Protein AF-A0AAV8WU24-F1 (afdb_monomer)

Nearest PDB structures (foldseek):
  2xhs-assembly1_A  TM=9.854E-01  e=6.110E-12  Drosophila melanogaster
  6lit-assembly1_B  TM=7.617E-01  e=3.986E-04  Homo sapiens
  3d24-assembly3_C  TM=7.317E-01  e=1.303E-03  Homo sapiens
  1s9p-assembly1_A  TM=7.426E-01  e=1.633E-03  Mus musculus
  1lv2-assembly1_A  TM=7.606E-01  e=3.805E-03  Homo sapiens

Solvent-accessible surface area (backbone atoms only — not comparable to full-atom values): 7152 Å² total; per-residue (Å²): 108,70,52,60,51,52,31,46,72,71,21,50,67,62,48,47,33,52,51,41,51,48,36,43,76,75,65,67,52,60,64,59,48,74,45,101,87,70,48,78,42,63,46,57,45,63,47,42,74,73,40,76,91,44,50,67,61,53,50,54,51,49,52,50,39,58,76,69,62,65,45,73,68,53,51,53,36,51,50,47,46,54,42,32,49,56,81,51,84,86,52,79,64,36,67,62,30,40,54,53,27,53,52,42,51,51,52,48,50,54,47,44,64,70,74,38,62,72,62,63,59,68,78,74,112

pLDDT: mean 92.69, std 12.2, range [37.53, 98.56]

Foldseek 3Di:
DVLLVLLCVQQVLVLQLLVLLQCVVPVVDDQWDQDPVRDIDGPVCSNVVNPVVCVVVSVVVSVVCVLQVPDPLNSVLVSLLSSLDLPRPPNPPSVVSVVSNVVSVVVVVVCCVVPVVPSVVVVVD

Sequence (125 aa):
VDDQMKLLQHSWSDMLVLDHMHQRMHNNLPDETTLHNGQKFDLLSLGLLGVPSLADHFNDITAKLQELKFDVSDYICIKFLLLLNPDVRGITNRKHVQEGFEQVQQALLEYTVTCYQQVQVNMNL

Structure (mmCIF, N/CA/C/O backbone):
data_AF-A0AAV8WU24-F1
#
_entry.id   AF-A0AAV8WU24-F1
#
loop_
_atom_site.group_PDB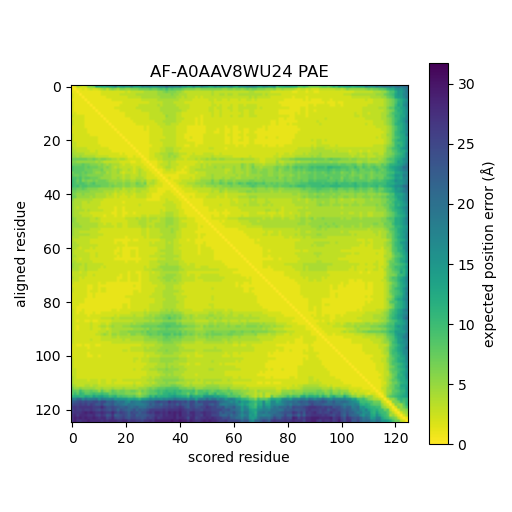
_atom_site.id
_atom_site.type_symbol
_atom_site.label_atom_id
_atom_site.label_alt_id
_atom_site.label_comp_id
_atom_site.label_asym_id
_atom_site.label_entity_id
_atom_site.label_seq_id
_atom_site.pdbx_PDB_ins_code
_atom_site.Cartn_x
_atom_site.Cartn_y
_atom_site.Cartn_z
_atom_site.occupancy
_atom_site.B_iso_or_equiv
_atom_site.auth_seq_id
_atom_site.auth_comp_id
_atom_site.auth_asym_id
_atom_site.auth_atom_id
_atom_site.pdbx_PDB_model_num
ATOM 1 N N . VAL A 1 1 ? -6.235 -16.550 16.450 1.00 85.94 1 VAL A N 1
ATOM 2 C CA . VAL A 1 1 ? -5.608 -16.975 15.178 1.00 85.94 1 VAL A CA 1
ATOM 3 C C . VAL A 1 1 ? -6.600 -16.846 14.031 1.00 85.94 1 VAL A C 1
ATOM 5 O O . VAL A 1 1 ? -6.282 -16.167 13.070 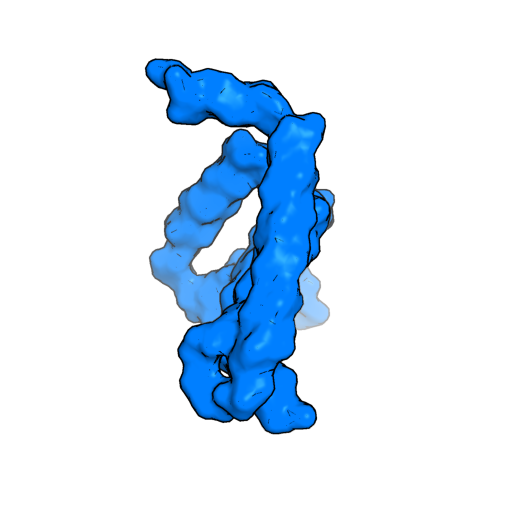1.00 85.94 1 VAL A O 1
ATOM 8 N N . ASP A 1 2 ? -7.823 -17.366 14.160 1.00 94.94 2 ASP A N 1
ATOM 9 C CA . ASP A 1 2 ? -8.851 -17.303 13.104 1.00 94.94 2 ASP A CA 1
ATOM 10 C C . ASP A 1 2 ? -9.102 -15.905 12.527 1.00 94.94 2 ASP A C 1
ATOM 12 O O . ASP A 1 2 ? -9.132 -15.740 11.312 1.00 94.94 2 ASP A O 1
ATOM 16 N N . ASP A 1 3 ? -9.249 -14.882 13.371 1.00 96.75 3 ASP A N 1
ATOM 17 C CA . ASP A 1 3 ? -9.466 -13.514 12.884 1.00 96.75 3 ASP A CA 1
ATOM 18 C C . ASP A 1 3 ? -8.243 -12.964 12.141 1.00 96.75 3 ASP A C 1
ATOM 20 O O . ASP A 1 3 ? -8.399 -12.347 11.095 1.00 96.75 3 ASP A O 1
ATOM 24 N N . GLN A 1 4 ? -7.026 -13.270 12.602 1.00 95.69 4 GLN A N 1
ATOM 25 C CA . GLN A 1 4 ? -5.795 -12.881 11.901 1.00 95.69 4 GLN A CA 1
ATOM 26 C C . GLN A 1 4 ? -5.731 -13.518 10.508 1.00 95.69 4 GLN A C 1
ATOM 28 O O . GLN A 1 4 ? -5.381 -12.851 9.540 1.00 95.69 4 GLN A O 1
ATOM 33 N N . MET A 1 5 ? -6.117 -14.793 10.391 1.00 97.75 5 MET A N 1
ATOM 34 C CA . MET A 1 5 ? -6.172 -15.476 9.099 1.00 97.75 5 MET A CA 1
ATOM 35 C C . MET A 1 5 ? -7.192 -14.830 8.161 1.00 97.75 5 MET A C 1
ATOM 37 O O . MET A 1 5 ? -6.876 -14.628 6.995 1.00 97.75 5 MET A O 1
ATOM 41 N N . LYS A 1 6 ? -8.381 -14.462 8.655 1.00 98.00 6 LYS A N 1
ATOM 42 C CA . LYS A 1 6 ? -9.410 -13.785 7.846 1.00 98.00 6 LYS A CA 1
ATOM 43 C C . LYS A 1 6 ? -8.943 -12.414 7.357 1.00 98.00 6 LYS A C 1
ATOM 45 O O . LYS A 1 6 ? -9.125 -12.103 6.186 1.00 98.00 6 LYS A O 1
ATOM 50 N N . LEU A 1 7 ? -8.316 -11.620 8.229 1.00 98.25 7 LEU A N 1
ATOM 51 C CA . LEU A 1 7 ? -7.766 -10.309 7.868 1.00 98.25 7 LEU A CA 1
ATOM 52 C C . LEU A 1 7 ? -6.697 -10.437 6.774 1.00 98.25 7 LEU A C 1
ATOM 54 O O . LEU A 1 7 ? -6.750 -9.727 5.771 1.00 98.25 7 LEU A O 1
ATOM 58 N N . LEU A 1 8 ? -5.776 -11.396 6.910 1.00 98.12 8 LEU A N 1
ATOM 59 C CA . LEU A 1 8 ? -4.749 -11.666 5.898 1.00 98.12 8 LEU A CA 1
ATOM 60 C C . LEU A 1 8 ? -5.356 -12.178 4.586 1.00 98.12 8 LEU A C 1
ATOM 62 O O . LEU A 1 8 ? -5.002 -11.695 3.516 1.00 98.12 8 LEU A O 1
ATOM 66 N N . GLN A 1 9 ? -6.301 -13.118 4.653 1.00 97.88 9 GLN A N 1
ATOM 67 C CA . GLN A 1 9 ? -7.002 -13.644 3.475 1.00 97.88 9 GLN A CA 1
ATOM 68 C C . GLN A 1 9 ? -7.794 -12.571 2.727 1.00 97.88 9 GLN A C 1
ATOM 70 O O . GLN A 1 9 ? -7.971 -12.689 1.518 1.00 97.88 9 GLN A O 1
ATOM 75 N N . HIS A 1 10 ? -8.264 -11.540 3.426 1.00 98.06 10 HIS A N 1
ATOM 76 C CA . HIS A 1 10 ? -8.941 -10.414 2.801 1.00 98.06 10 HIS A CA 1
ATOM 77 C C . HIS A 1 10 ? -7.963 -9.433 2.140 1.00 98.06 10 HIS A C 1
ATOM 79 O O . HIS A 1 10 ? -8.255 -8.924 1.068 1.00 98.06 10 HIS A O 1
ATOM 85 N N . SER A 1 11 ? -6.822 -9.151 2.772 1.00 98.12 11 SER A N 1
ATOM 86 C CA . SER A 1 11 ? -5.946 -8.023 2.403 1.00 98.12 11 SER A CA 1
ATOM 87 C C . SER A 1 11 ? -4.689 -8.401 1.615 1.00 98.12 11 SER A C 1
ATOM 89 O O . SER A 1 11 ? -3.976 -7.513 1.152 1.00 98.12 11 SER A O 1
ATOM 91 N N . TRP A 1 12 ? -4.369 -9.691 1.465 1.00 97.50 12 TRP A N 1
ATOM 92 C CA . TRP A 1 12 ? -3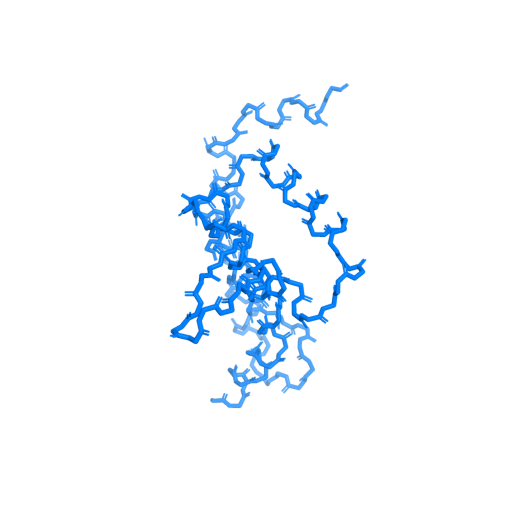.091 -10.118 0.880 1.00 97.50 12 TRP A CA 1
ATOM 93 C C . TRP A 1 12 ? -2.843 -9.560 -0.527 1.00 97.50 12 TRP A C 1
ATOM 95 O O . TRP A 1 12 ? -1.728 -9.128 -0.801 1.00 97.50 12 TRP A O 1
ATOM 105 N N . SER A 1 13 ? -3.850 -9.546 -1.407 1.00 97.56 13 SER A N 1
ATOM 106 C CA . SER A 1 13 ? -3.691 -9.049 -2.778 1.00 97.56 13 SER A CA 1
ATOM 107 C C . SER A 1 13 ? -3.412 -7.552 -2.789 1.00 97.56 13 SER A C 1
ATOM 109 O O . SER A 1 13 ? -2.480 -7.111 -3.455 1.00 97.56 13 SER A O 1
ATOM 111 N N . ASP A 1 14 ? -4.162 -6.791 -1.992 1.00 97.50 14 ASP A N 1
ATOM 112 C CA . ASP A 1 14 ? -4.025 -5.338 -1.901 1.00 97.50 14 ASP A CA 1
ATOM 113 C C . ASP A 1 14 ? -2.650 -4.962 -1.340 1.00 97.50 14 ASP A C 1
ATOM 115 O O . ASP A 1 14 ? -1.980 -4.073 -1.863 1.00 97.50 14 ASP A O 1
ATOM 119 N N . MET A 1 15 ? -2.180 -5.698 -0.325 1.00 97.75 15 MET A N 1
ATOM 120 C CA . MET A 1 15 ? -0.835 -5.523 0.222 1.00 97.75 15 MET A CA 1
ATOM 121 C C . MET A 1 15 ? 0.256 -5.849 -0.802 1.00 97.75 15 MET A C 1
ATOM 123 O O . MET A 1 15 ? 1.245 -5.131 -0.855 1.00 97.75 15 MET A O 1
ATOM 127 N N . LEU A 1 16 ? 0.103 -6.888 -1.632 1.00 97.94 16 LEU A N 1
ATOM 128 C CA . LEU A 1 16 ? 1.097 -7.207 -2.666 1.00 97.94 16 LEU A CA 1
ATOM 129 C C . LEU A 1 16 ? 1.178 -6.126 -3.748 1.00 97.94 16 LEU A C 1
ATOM 131 O O . LEU A 1 16 ? 2.277 -5.784 -4.186 1.00 97.94 16 LEU A O 1
ATOM 135 N N . VAL A 1 17 ? 0.034 -5.574 -4.161 1.00 97.94 17 VAL A N 1
ATOM 136 C CA . VAL A 1 17 ? -0.017 -4.459 -5.118 1.00 97.94 17 VAL A CA 1
ATOM 137 C C . VAL A 1 17 ? 0.653 -3.220 -4.517 1.00 97.94 17 VAL A C 1
ATOM 139 O O . VAL A 1 17 ? 1.518 -2.623 -5.161 1.00 97.94 17 VAL A O 1
ATOM 142 N N . LEU A 1 18 ? 0.320 -2.879 -3.267 1.00 98.25 18 LEU A N 1
ATOM 143 C CA . LEU A 1 18 ? 0.927 -1.763 -2.538 1.00 98.25 18 LEU A CA 1
ATOM 144 C C . LEU A 1 18 ? 2.444 -1.940 -2.374 1.00 98.25 18 LEU A C 1
ATOM 146 O O . LEU A 1 18 ? 3.208 -1.012 -2.643 1.00 98.25 18 LEU A O 1
ATOM 150 N N . ASP A 1 19 ? 2.886 -3.134 -1.975 1.00 97.81 19 ASP A N 1
ATOM 151 C CA . ASP A 1 19 ? 4.301 -3.476 -1.835 1.00 97.81 19 ASP A CA 1
ATOM 152 C C . ASP A 1 19 ? 5.021 -3.298 -3.181 1.00 97.81 19 ASP A C 1
ATOM 154 O O . ASP A 1 19 ? 6.103 -2.713 -3.226 1.00 97.81 19 ASP A O 1
ATOM 158 N N . HIS A 1 20 ? 4.416 -3.732 -4.293 1.00 97.50 20 HIS A N 1
ATOM 159 C CA . HIS A 1 20 ? 4.999 -3.567 -5.625 1.00 97.50 20 HIS A CA 1
ATOM 160 C C . HIS A 1 20 ? 5.139 -2.091 -6.026 1.00 97.50 20 HIS A C 1
ATOM 162 O O . HIS A 1 20 ? 6.199 -1.690 -6.515 1.00 97.50 20 HIS A O 1
ATOM 168 N N . MET A 1 21 ? 4.106 -1.273 -5.785 1.00 97.31 21 MET A N 1
ATOM 169 C CA . MET A 1 21 ? 4.151 0.176 -6.029 1.00 97.31 21 MET A CA 1
ATOM 170 C C . MET A 1 21 ? 5.268 0.835 -5.213 1.00 97.31 21 MET A C 1
ATOM 172 O O . MET A 1 21 ? 6.108 1.533 -5.779 1.00 97.31 21 MET A O 1
ATOM 176 N N . HIS A 1 22 ? 5.351 0.539 -3.912 1.00 97.62 22 HIS A N 1
ATOM 177 C CA . HIS A 1 22 ? 6.399 1.070 -3.040 1.00 97.62 22 HIS A CA 1
ATOM 178 C C . HIS A 1 22 ? 7.806 0.671 -3.521 1.00 97.62 22 HIS A C 1
ATOM 180 O O . HIS A 1 22 ? 8.705 1.509 -3.580 1.00 97.62 22 HIS A O 1
ATOM 186 N N . GLN A 1 23 ? 8.017 -0.595 -3.903 1.00 97.25 23 GLN A N 1
ATOM 187 C CA . GLN A 1 23 ? 9.318 -1.058 -4.406 1.00 97.25 23 GLN A CA 1
ATOM 188 C C . GLN A 1 23 ? 9.729 -0.350 -5.705 1.00 97.25 23 GLN A C 1
ATOM 190 O O . GLN A 1 23 ? 10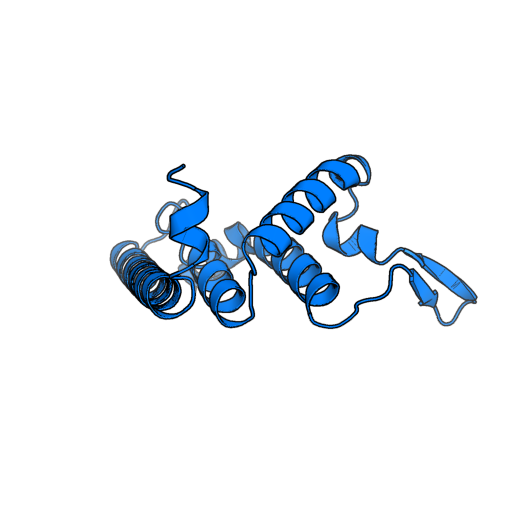.892 0.033 -5.848 1.00 97.25 23 GLN A O 1
ATOM 195 N N . ARG A 1 24 ? 8.792 -0.133 -6.637 1.00 94.62 24 ARG A N 1
ATOM 196 C CA . ARG A 1 24 ? 9.057 0.629 -7.868 1.00 94.62 24 ARG A CA 1
ATOM 197 C C . ARG A 1 24 ? 9.373 2.093 -7.578 1.00 94.62 24 ARG A C 1
ATOM 199 O O . ARG A 1 24 ? 10.346 2.611 -8.113 1.00 94.62 24 ARG A O 1
ATOM 206 N N . MET A 1 25 ? 8.587 2.740 -6.721 1.00 95.00 25 MET A N 1
ATOM 207 C CA . MET A 1 25 ? 8.723 4.170 -6.432 1.00 95.00 25 MET A CA 1
ATOM 208 C C . MET A 1 25 ? 9.974 4.511 -5.618 1.00 95.00 25 MET A C 1
ATOM 210 O O . MET A 1 25 ? 10.603 5.535 -5.876 1.00 95.00 25 MET A O 1
ATOM 214 N N . HIS A 1 26 ? 10.334 3.678 -4.639 1.00 96.31 26 HIS A N 1
ATOM 215 C CA . HIS A 1 26 ? 11.341 4.043 -3.634 1.00 96.31 26 HIS A CA 1
ATOM 216 C C . HIS A 1 26 ? 12.616 3.205 -3.688 1.00 96.31 26 HIS A C 1
ATOM 218 O O . HIS A 1 26 ? 13.665 3.676 -3.253 1.00 96.31 26 HIS A O 1
ATOM 224 N N . ASN A 1 27 ? 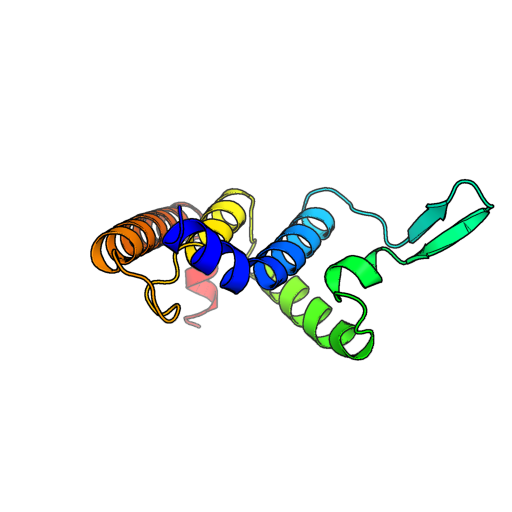12.559 1.993 -4.249 1.00 95.06 27 ASN A N 1
ATOM 225 C CA . ASN A 1 27 ? 13.680 1.049 -4.231 1.00 95.06 27 ASN A CA 1
ATOM 226 C C . ASN A 1 27 ? 14.206 0.695 -5.629 1.00 95.06 27 ASN A C 1
ATOM 228 O O . ASN A 1 27 ? 15.014 -0.223 -5.759 1.00 95.06 27 ASN A O 1
ATOM 232 N N . ASN A 1 28 ? 13.790 1.435 -6.664 1.00 92.75 28 ASN A N 1
ATOM 233 C CA . ASN A 1 28 ? 14.225 1.253 -8.052 1.00 92.75 28 ASN A CA 1
ATOM 234 C C . ASN A 1 28 ? 14.041 -0.190 -8.556 1.00 92.75 28 ASN A C 1
ATOM 236 O O . ASN A 1 28 ? 14.934 -0.744 -9.202 1.00 92.75 28 ASN A O 1
ATOM 240 N N . LEU A 1 29 ? 12.898 -0.814 -8.238 1.00 93.88 29 LEU A N 1
ATOM 241 C CA . LEU A 1 29 ? 12.569 -2.131 -8.783 1.00 93.88 29 LEU A CA 1
ATOM 242 C C . LEU A 1 29 ? 12.586 -2.061 -10.324 1.00 93.88 29 LEU A C 1
ATOM 244 O O . LEU A 1 29 ? 11.857 -1.242 -10.887 1.00 93.88 29 LEU A O 1
ATOM 248 N N . PRO A 1 30 ? 13.399 -2.887 -11.007 1.00 92.25 30 PRO A N 1
ATOM 249 C CA . PRO A 1 30 ? 13.497 -2.843 -12.459 1.00 92.25 30 PRO A CA 1
ATOM 250 C C . PRO A 1 30 ? 12.218 -3.360 -13.124 1.00 92.25 30 PRO A C 1
ATOM 252 O O . PRO A 1 30 ? 11.431 -4.086 -12.516 1.00 92.25 30 PRO A O 1
ATOM 255 N N . ASP A 1 31 ? 12.037 -3.022 -14.400 1.00 89.31 31 ASP A N 1
ATOM 256 C CA . ASP A 1 31 ? 10.905 -3.516 -15.191 1.00 89.31 31 ASP A CA 1
ATOM 257 C C . ASP A 1 31 ? 11.011 -5.004 -15.506 1.00 89.31 31 ASP A C 1
ATOM 259 O O . ASP A 1 31 ? 10.006 -5.702 -15.541 1.00 89.31 31 ASP A O 1
ATOM 263 N N . GLU A 1 32 ? 12.225 -5.516 -15.690 1.00 93.81 32 GLU A N 1
ATOM 264 C CA . GLU A 1 32 ? 12.458 -6.916 -16.015 1.00 93.81 32 GLU A CA 1
ATOM 265 C C . GLU A 1 32 ? 13.649 -7.495 -15.250 1.00 93.81 32 GLU A C 1
ATOM 267 O O . GLU A 1 32 ? 14.559 -6.784 -14.819 1.00 93.81 32 GLU A O 1
ATOM 272 N N . THR A 1 33 ? 13.659 -8.818 -15.112 1.00 94.56 33 THR A N 1
ATOM 273 C CA . THR A 1 33 ? 14.811 -9.581 -14.625 1.00 94.56 33 THR A CA 1
ATOM 274 C C . THR A 1 33 ? 15.102 -10.762 -15.543 1.00 94.56 33 THR A C 1
ATOM 276 O O . THR A 1 33 ? 14.204 -11.294 -16.195 1.00 94.56 33 THR A O 1
ATOM 279 N N . THR A 1 34 ? 16.364 -11.183 -15.617 1.00 96.62 34 THR A N 1
ATOM 280 C CA . THR A 1 34 ? 16.766 -12.361 -16.399 1.00 96.62 34 THR A CA 1
ATOM 281 C C . THR A 1 34 ? 16.868 -13.572 -15.480 1.00 96.62 34 THR A C 1
ATOM 283 O O . THR A 1 34 ? 17.643 -13.576 -14.525 1.00 96.62 34 THR A O 1
ATOM 286 N N . LEU A 1 35 ? 16.086 -14.608 -15.768 1.00 94.31 35 LEU A N 1
ATOM 287 C CA . LEU A 1 35 ? 16.086 -15.866 -15.026 1.00 94.31 35 LEU A CA 1
ATOM 288 C C . LEU A 1 35 ? 17.309 -16.726 -15.388 1.00 94.31 35 LEU A C 1
ATOM 290 O O . LEU A 1 35 ? 17.921 -16.560 -16.441 1.00 94.31 35 LEU A O 1
ATOM 294 N N . HIS A 1 36 ? 17.629 -17.714 -14.545 1.00 94.69 36 HIS A N 1
ATOM 295 C CA . HIS A 1 36 ? 18.779 -18.618 -14.729 1.00 94.69 36 HIS A CA 1
ATOM 296 C C . HIS A 1 36 ? 18.789 -19.378 -16.068 1.00 94.69 36 HIS A C 1
ATOM 298 O O . HIS A 1 36 ? 19.835 -19.840 -16.511 1.00 94.69 36 HIS A O 1
ATOM 304 N N . ASN A 1 37 ? 17.630 -19.521 -16.710 1.00 95.81 37 ASN A N 1
ATOM 305 C CA . ASN A 1 37 ? 17.471 -20.165 -18.013 1.00 95.81 37 ASN A CA 1
ATOM 306 C C . ASN A 1 37 ? 17.552 -19.179 -19.201 1.00 95.81 37 ASN A C 1
ATOM 308 O O . ASN A 1 37 ? 17.268 -19.569 -20.330 1.00 95.81 37 ASN A O 1
ATOM 312 N N . GLY A 1 38 ? 17.901 -17.911 -18.955 1.00 95.31 38 GLY A N 1
ATOM 313 C CA . GLY A 1 38 ? 18.020 -16.856 -19.964 1.00 95.31 38 GLY A CA 1
ATOM 314 C C . GLY A 1 38 ? 16.706 -16.166 -20.343 1.00 95.31 38 GLY A C 1
ATOM 315 O O . GLY A 1 38 ? 16.728 -15.241 -21.153 1.00 95.31 38 GLY A O 1
ATOM 316 N N . GLN A 1 39 ? 15.562 -16.575 -19.780 1.00 95.69 39 GLN A N 1
ATOM 317 C CA . GLN A 1 39 ? 14.285 -15.910 -20.045 1.00 95.69 39 GLN A CA 1
ATOM 318 C C . GLN A 1 39 ? 14.214 -14.553 -19.339 1.00 95.69 39 GLN A C 1
ATOM 320 O O . GLN A 1 39 ? 14.562 -14.436 -18.164 1.00 95.69 39 GLN A O 1
ATOM 325 N N . LYS A 1 40 ? 13.705 -13.545 -20.050 1.00 95.75 40 LYS A N 1
ATOM 326 C CA . LYS A 1 40 ? 13.323 -12.260 -19.462 1.00 95.75 40 LYS A CA 1
ATOM 327 C C . LYS A 1 40 ? 11.946 -12.385 -18.823 1.00 95.75 40 LYS A C 1
ATOM 329 O O . LYS A 1 40 ? 11.013 -12.878 -19.455 1.00 95.75 40 LYS A O 1
ATOM 334 N N . PHE A 1 41 ? 11.840 -11.955 -17.578 1.00 93.88 41 PHE A N 1
ATOM 335 C CA . PHE A 1 41 ? 10.604 -11.927 -16.816 1.00 93.88 41 PHE A CA 1
ATOM 336 C C . PHE A 1 41 ? 10.232 -10.478 -16.526 1.00 93.88 41 PHE A C 1
ATOM 338 O O . PHE A 1 41 ? 11.001 -9.771 -15.874 1.00 93.88 41 PHE A O 1
ATOM 345 N N . ASP A 1 42 ? 9.066 -10.059 -17.012 1.00 93.81 42 ASP A N 1
ATOM 346 C CA . ASP A 1 42 ? 8.489 -8.752 -16.715 1.00 93.81 42 ASP A CA 1
ATOM 347 C C . ASP A 1 42 ? 8.005 -8.719 -15.259 1.00 93.81 42 ASP A C 1
ATOM 349 O O . ASP A 1 42 ? 7.074 -9.426 -14.867 1.00 93.81 42 ASP A O 1
ATOM 353 N N . LEU A 1 43 ? 8.655 -7.892 -14.447 1.00 94.50 43 LEU A N 1
ATOM 354 C CA . LEU A 1 43 ? 8.362 -7.755 -13.029 1.00 94.50 43 LEU A CA 1
ATOM 355 C C . LEU A 1 43 ? 7.043 -7.024 -12.786 1.00 94.50 43 LEU A C 1
ATOM 357 O O . LEU A 1 43 ? 6.426 -7.281 -11.751 1.00 94.50 43 LEU A O 1
ATOM 361 N N . LEU A 1 44 ? 6.562 -6.189 -13.720 1.00 93.88 44 LEU A N 1
ATOM 362 C CA . LEU A 1 44 ? 5.248 -5.547 -13.590 1.00 93.88 44 LEU A CA 1
ATOM 363 C C . LEU A 1 44 ? 4.134 -6.591 -13.443 1.00 93.88 44 LEU A C 1
ATOM 365 O O . LEU A 1 44 ? 3.192 -6.389 -12.678 1.00 93.88 44 LEU A O 1
ATOM 369 N N . SER A 1 45 ? 4.284 -7.754 -14.081 1.00 93.31 45 SER A N 1
ATOM 370 C CA . SER A 1 45 ? 3.336 -8.867 -13.972 1.00 93.31 45 SER A CA 1
ATOM 371 C C . SER A 1 45 ? 3.079 -9.318 -12.522 1.00 93.31 45 SER A C 1
ATOM 373 O O . SER A 1 45 ? 1.986 -9.808 -12.231 1.00 93.31 45 SER A O 1
ATOM 375 N N . LEU A 1 46 ? 4.034 -9.119 -11.598 1.00 94.12 46 LEU A N 1
ATOM 376 C CA . LEU A 1 46 ? 3.842 -9.377 -10.164 1.00 94.12 46 LEU A CA 1
ATOM 377 C C . LEU A 1 46 ? 2.911 -8.346 -9.517 1.00 94.12 46 LEU A C 1
ATOM 379 O O . LEU A 1 46 ? 2.012 -8.729 -8.774 1.00 94.12 46 LEU A O 1
ATOM 383 N N . GLY A 1 47 ? 3.095 -7.058 -9.819 1.00 94.12 47 GLY A N 1
ATOM 384 C CA . GLY A 1 47 ? 2.237 -5.976 -9.323 1.00 94.12 47 GLY A CA 1
ATOM 385 C C . GLY A 1 47 ? 0.825 -6.007 -9.903 1.00 94.12 47 GLY A C 1
ATOM 386 O O . GLY A 1 47 ? -0.111 -5.536 -9.270 1.00 94.12 47 GLY A O 1
ATOM 387 N N . LEU A 1 48 ? 0.660 -6.615 -11.079 1.00 96.38 48 LEU A N 1
ATOM 388 C CA . LEU A 1 48 ? -0.639 -6.821 -11.722 1.00 96.38 48 LEU A CA 1
ATOM 389 C C . LEU A 1 48 ? -1.312 -8.143 -11.332 1.00 96.38 48 LEU A C 1
ATOM 391 O O . LEU A 1 48 ? -2.382 -8.452 -11.854 1.00 96.38 48 LEU A O 1
ATOM 395 N N . LEU A 1 49 ? -0.680 -8.950 -10.470 1.00 95.50 49 LEU A N 1
ATOM 396 C CA . LEU A 1 49 ? -1.158 -10.279 -10.067 1.00 95.50 49 LEU A CA 1
ATOM 397 C C . LEU A 1 49 ? -1.522 -11.175 -11.270 1.00 95.50 49 LEU A C 1
ATOM 399 O O . LEU A 1 49 ? -2.470 -11.957 -11.223 1.00 95.50 49 LEU A O 1
ATOM 403 N N . GLY A 1 50 ? -0.768 -11.048 -12.367 1.00 92.38 50 GLY A N 1
ATOM 404 C CA . GLY A 1 50 ? -0.998 -11.795 -13.604 1.00 92.38 50 GLY A CA 1
ATOM 405 C C . GLY A 1 50 ? -2.148 -11.288 -14.483 1.00 92.38 50 GLY A C 1
ATOM 406 O O . GLY A 1 50 ? -2.579 -12.026 -15.367 1.00 92.38 50 GLY A O 1
ATOM 407 N N . VAL A 1 51 ? -2.642 -10.058 -14.280 1.00 95.31 51 VAL A N 1
ATOM 408 C CA . VAL A 1 51 ? -3.732 -9.451 -15.068 1.00 95.31 51 VAL A CA 1
ATOM 409 C C . VAL A 1 51 ? -3.224 -8.235 -15.870 1.00 95.31 51 VAL A C 1
ATOM 411 O O . VAL A 1 51 ? -3.327 -7.098 -15.406 1.00 95.31 51 VAL A O 1
ATOM 414 N N . PRO A 1 52 ? -2.705 -8.421 -17.102 1.00 92.75 52 PRO A N 1
ATOM 415 C CA . PRO A 1 52 ? -2.067 -7.346 -17.873 1.00 92.75 52 PRO A CA 1
ATOM 416 C C . PRO A 1 52 ? -2.976 -6.153 -18.190 1.00 92.75 52 PRO A C 1
ATOM 418 O O . PRO A 1 52 ? -2.500 -5.031 -18.313 1.00 92.75 52 PRO A O 1
ATOM 421 N N . SER A 1 53 ? -4.292 -6.368 -18.292 1.00 96.50 53 SER A N 1
ATOM 422 C CA . SER A 1 53 ? -5.260 -5.300 -18.578 1.00 96.50 53 SER A CA 1
ATOM 423 C C . SER A 1 53 ? -5.385 -4.258 -17.462 1.00 96.50 53 SER A C 1
ATOM 425 O O . SER A 1 53 ? -6.034 -3.239 -17.666 1.00 96.50 53 SER A O 1
ATOM 427 N N . LEU A 1 54 ? -4.801 -4.504 -16.284 1.00 96.31 54 LEU A N 1
ATOM 428 C CA . LEU A 1 54 ? -4.769 -3.549 -15.174 1.00 96.31 54 LEU A CA 1
ATOM 429 C C . LEU A 1 54 ? -3.554 -2.611 -15.217 1.00 96.31 54 LEU A C 1
ATOM 431 O O . LEU A 1 54 ? -3.439 -1.759 -14.340 1.00 96.31 54 LEU A O 1
ATOM 435 N N . ALA A 1 55 ? -2.666 -2.738 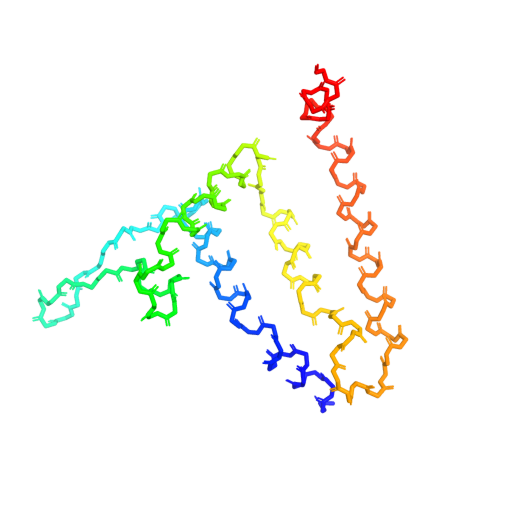-16.210 1.00 95.75 55 ALA A N 1
ATOM 436 C CA . ALA A 1 55 ? -1.436 -1.948 -16.299 1.00 95.75 55 ALA A CA 1
ATOM 437 C C . ALA A 1 55 ? -1.688 -0.432 -16.253 1.00 95.75 55 ALA A C 1
ATOM 439 O O . ALA A 1 55 ? -1.061 0.265 -15.459 1.00 95.75 55 ALA A O 1
ATOM 440 N N . ASP A 1 56 ? -2.645 0.067 -17.038 1.00 96.94 56 ASP A N 1
ATOM 441 C CA . ASP A 1 56 ? -2.969 1.498 -17.065 1.00 96.94 56 ASP A CA 1
ATOM 442 C C . ASP A 1 56 ? -3.488 1.976 -15.703 1.00 96.94 56 ASP A C 1
ATOM 444 O O . ASP A 1 56 ? -3.024 2.980 -15.172 1.00 96.94 56 ASP A O 1
ATOM 448 N N . HIS A 1 57 ? -4.364 1.194 -15.066 1.00 96.69 57 HIS A N 1
ATOM 449 C CA . HIS A 1 57 ? -4.890 1.520 -13.741 1.00 96.69 57 HIS A CA 1
ATOM 450 C C . HIS A 1 57 ? -3.801 1.521 -12.659 1.00 96.69 57 HIS A C 1
ATOM 452 O O . HIS A 1 57 ? -3.774 2.390 -11.788 1.00 96.69 57 HIS A O 1
ATOM 458 N N . PHE A 1 58 ? -2.880 0.557 -12.720 1.00 96.88 58 PHE A N 1
ATOM 459 C CA . PHE A 1 58 ? -1.726 0.488 -11.829 1.00 96.88 58 PHE A CA 1
ATOM 460 C C . PHE A 1 58 ? -0.837 1.732 -11.978 1.00 96.88 58 PHE A C 1
ATOM 462 O O . PHE A 1 58 ? -0.422 2.328 -10.979 1.00 96.88 58 PHE A O 1
ATOM 469 N N . ASN A 1 59 ? -0.576 2.149 -13.219 1.00 95.62 59 ASN A N 1
ATOM 470 C CA . ASN A 1 59 ? 0.221 3.336 -13.519 1.00 95.62 59 ASN A CA 1
ATOM 471 C C . ASN A 1 59 ? -0.474 4.623 -13.056 1.00 95.62 59 ASN A C 1
ATOM 473 O O . ASN A 1 59 ? 0.181 5.466 -12.447 1.00 95.62 59 ASN A O 1
ATOM 477 N N . ASP A 1 60 ? -1.789 4.744 -13.251 1.00 97.75 60 ASP A N 1
ATOM 478 C CA . ASP A 1 60 ? -2.576 5.891 -12.783 1.00 97.75 60 ASP A CA 1
ATOM 479 C C . ASP A 1 60 ? -2.517 6.047 -11.258 1.00 97.75 60 ASP A C 1
ATOM 481 O O . ASP A 1 60 ? -2.358 7.154 -10.740 1.00 97.75 60 ASP A O 1
ATOM 485 N N . ILE A 1 61 ? -2.637 4.941 -10.515 1.00 97.25 61 ILE A N 1
ATOM 486 C CA . ILE A 1 61 ? -2.503 4.963 -9.052 1.00 97.25 61 ILE A CA 1
ATOM 487 C C . ILE A 1 61 ? -1.074 5.345 -8.662 1.00 97.25 61 ILE A C 1
ATOM 489 O O . ILE A 1 61 ? -0.887 6.206 -7.805 1.00 97.25 61 ILE A O 1
ATOM 493 N N . THR A 1 62 ? -0.071 4.750 -9.308 1.00 96.56 62 THR A N 1
ATOM 494 C CA . THR A 1 62 ? 1.344 5.040 -9.030 1.00 96.56 62 THR A CA 1
ATOM 495 C C . THR A 1 62 ? 1.665 6.520 -9.258 1.00 96.56 62 THR A C 1
ATOM 497 O O . THR A 1 62 ? 2.309 7.142 -8.415 1.00 96.56 62 THR A O 1
ATOM 500 N N . ALA A 1 63 ? 1.163 7.114 -10.344 1.00 96.44 63 ALA A N 1
ATOM 501 C CA . ALA A 1 63 ? 1.327 8.536 -10.636 1.00 96.44 63 ALA A CA 1
ATOM 502 C C . ALA A 1 63 ? 0.689 9.418 -9.550 1.00 96.44 63 ALA A C 1
ATOM 504 O O . ALA A 1 63 ? 1.331 10.337 -9.044 1.00 96.44 63 ALA A O 1
ATOM 505 N N . LYS A 1 64 ? -0.531 9.091 -9.104 1.00 96.62 64 LYS A N 1
ATOM 506 C CA . LYS A 1 64 ? -1.189 9.809 -7.997 1.00 96.62 64 LYS A CA 1
ATOM 507 C C . LYS A 1 64 ? -0.403 9.712 -6.691 1.00 96.62 64 LYS A C 1
ATOM 509 O O . LYS A 1 64 ? -0.274 10.704 -5.981 1.00 96.62 64 LYS A O 1
ATOM 514 N N . LEU A 1 65 ? 0.147 8.541 -6.368 1.00 96.50 65 LEU A N 1
ATOM 515 C CA . LEU A 1 65 ? 0.991 8.372 -5.181 1.00 96.50 65 LEU A CA 1
ATOM 516 C C . LEU A 1 65 ? 2.263 9.231 -5.274 1.00 96.50 65 LEU A C 1
ATOM 518 O O . LEU A 1 65 ? 2.659 9.849 -4.287 1.00 96.50 65 LEU A O 1
ATOM 522 N N . GLN A 1 66 ? 2.872 9.338 -6.458 1.00 94.81 66 GLN A N 1
ATOM 523 C CA . GLN A 1 66 ? 4.016 10.227 -6.683 1.00 94.81 66 GLN A CA 1
ATOM 524 C C . GLN A 1 66 ? 3.650 11.706 -6.494 1.00 94.81 66 GLN A C 1
ATOM 526 O O . GLN A 1 66 ? 4.384 12.433 -5.824 1.00 94.81 66 GLN A O 1
ATOM 531 N N . GLU A 1 67 ? 2.509 12.150 -7.029 1.00 94.12 67 GLU A N 1
ATOM 532 C CA . GLU A 1 67 ? 2.003 13.520 -6.847 1.00 94.12 67 GLU A CA 1
ATOM 533 C C . GLU A 1 67 ? 1.746 13.851 -5.372 1.00 94.12 67 GLU A C 1
ATOM 535 O O . GLU A 1 67 ? 2.066 14.950 -4.910 1.00 94.12 67 GLU A O 1
ATOM 540 N N . LEU A 1 68 ? 1.232 12.879 -4.613 1.00 93.56 68 LEU A N 1
ATOM 541 C CA . LEU A 1 68 ? 1.002 12.993 -3.172 1.00 93.56 68 LEU A CA 1
ATOM 542 C C . LEU A 1 68 ? 2.288 12.943 -2.339 1.00 93.56 68 LEU A C 1
ATOM 544 O O . LEU A 1 68 ? 2.221 13.134 -1.128 1.00 93.56 68 LEU A O 1
ATOM 548 N N . LYS A 1 69 ? 3.454 12.730 -2.967 1.00 93.69 69 LYS A N 1
ATOM 549 C CA . LYS A 1 69 ? 4.738 12.505 -2.285 1.00 93.69 69 LYS A CA 1
ATOM 550 C C . LYS A 1 69 ? 4.659 11.353 -1.279 1.00 93.69 69 LYS A C 1
ATOM 552 O O . LYS A 1 69 ? 5.249 11.441 -0.200 1.00 93.69 69 LYS A O 1
ATOM 557 N N . PHE A 1 70 ? 3.933 10.303 -1.663 1.00 95.81 70 PHE A N 1
ATOM 558 C CA . PHE A 1 70 ? 3.774 9.087 -0.880 1.00 95.81 70 PHE A CA 1
ATOM 559 C C . PHE A 1 70 ? 5.137 8.558 -0.448 1.00 95.81 70 PHE A C 1
ATOM 561 O O . PHE A 1 70 ? 6.035 8.430 -1.283 1.00 95.81 70 PHE A O 1
ATOM 568 N N . ASP A 1 71 ? 5.297 8.289 0.843 1.00 96.12 71 ASP A N 1
ATOM 569 C CA . ASP A 1 71 ? 6.573 7.875 1.417 1.00 96.12 71 ASP A CA 1
ATOM 570 C C . ASP A 1 71 ? 6.479 6.592 2.257 1.00 96.12 71 ASP A C 1
ATOM 572 O O . ASP A 1 71 ? 5.461 5.899 2.292 1.00 96.12 71 ASP A O 1
ATOM 576 N N . VAL A 1 72 ? 7.582 6.234 2.924 1.00 96.75 72 VAL A N 1
ATOM 577 C CA . VAL A 1 72 ? 7.660 5.013 3.739 1.00 96.75 72 VAL A CA 1
ATOM 578 C C . VAL A 1 72 ? 6.690 5.023 4.928 1.00 96.75 72 VAL A C 1
ATOM 580 O O . VAL A 1 72 ? 6.182 3.966 5.307 1.00 96.75 72 VAL A O 1
ATOM 583 N N . SER A 1 73 ? 6.422 6.189 5.517 1.00 96.81 73 SER A N 1
ATOM 584 C CA . SER A 1 73 ? 5.521 6.337 6.661 1.00 96.81 73 SER A CA 1
ATOM 585 C C . SER A 1 73 ? 4.075 6.158 6.210 1.00 96.81 73 SER A C 1
ATOM 587 O O . SER A 1 73 ? 3.332 5.400 6.840 1.00 96.81 73 SER A O 1
ATOM 589 N N . ASP A 1 74 ? 3.706 6.770 5.079 1.00 97.50 74 ASP A N 1
ATOM 590 C CA . ASP A 1 74 ? 2.400 6.560 4.450 1.00 97.50 74 ASP A CA 1
ATOM 591 C C . ASP A 1 74 ? 2.206 5.085 4.094 1.00 97.50 74 ASP A C 1
ATOM 593 O O . ASP A 1 74 ? 1.197 4.478 4.450 1.00 97.50 74 ASP A O 1
ATOM 597 N N . TYR A 1 75 ? 3.204 4.476 3.448 1.00 98.12 75 TYR A N 1
ATOM 598 C CA . TYR A 1 75 ? 3.190 3.068 3.060 1.00 98.12 75 TYR A CA 1
ATOM 599 C C . TYR A 1 75 ? 2.922 2.128 4.232 1.00 98.12 75 TYR A C 1
ATOM 601 O O . TYR A 1 75 ? 2.050 1.259 4.137 1.00 98.12 75 TYR A O 1
ATOM 609 N N . ILE A 1 76 ? 3.621 2.316 5.352 1.00 98.25 76 ILE A N 1
ATOM 610 C CA . ILE A 1 76 ? 3.408 1.503 6.551 1.00 98.25 76 ILE A CA 1
ATOM 611 C C . ILE A 1 76 ? 1.979 1.692 7.070 1.00 98.25 76 ILE A C 1
ATOM 613 O O . ILE A 1 76 ? 1.297 0.702 7.342 1.00 98.25 76 ILE A O 1
ATOM 617 N N . CYS A 1 77 ? 1.501 2.935 7.171 1.00 98.31 77 CYS A N 1
ATOM 618 C CA . CYS A 1 77 ? 0.157 3.218 7.669 1.00 98.31 77 CYS A CA 1
ATOM 619 C C . CYS A 1 77 ? -0.922 2.598 6.774 1.00 98.31 77 CYS A C 1
ATOM 621 O O . CYS A 1 77 ? -1.786 1.880 7.272 1.00 98.31 77 CYS A O 1
ATOM 623 N N . ILE A 1 78 ? -0.849 2.796 5.455 1.00 98.12 78 ILE A N 1
ATOM 624 C CA . ILE A 1 78 ? -1.805 2.215 4.504 1.00 98.12 78 ILE A CA 1
ATOM 625 C C . ILE A 1 78 ? -1.786 0.685 4.579 1.00 98.12 78 ILE A C 1
ATOM 627 O O . ILE A 1 78 ? -2.849 0.068 4.582 1.00 98.12 78 ILE A O 1
ATOM 631 N N . LYS A 1 79 ? -0.615 0.053 4.729 1.00 98.12 79 LYS A N 1
ATOM 632 C CA . LYS A 1 79 ? -0.515 -1.405 4.893 1.00 98.12 79 LYS A CA 1
ATOM 633 C C . LYS A 1 79 ? -1.275 -1.900 6.124 1.00 98.12 79 LYS A C 1
ATOM 635 O O . LYS A 1 79 ? -1.999 -2.892 6.044 1.00 98.12 79 LYS A O 1
ATOM 640 N N . PHE A 1 80 ? -1.156 -1.197 7.249 1.00 98.44 80 PHE A N 1
ATOM 641 C CA . PHE A 1 80 ? -1.924 -1.520 8.450 1.00 98.44 80 PHE A CA 1
ATOM 642 C C . PHE A 1 80 ? -3.418 -1.224 8.296 1.00 98.44 80 PHE A C 1
ATOM 644 O O . PHE A 1 80 ? -4.220 -2.017 8.779 1.00 98.44 80 PHE A O 1
ATOM 651 N N . LEU A 1 81 ? -3.807 -0.151 7.605 1.00 98.44 81 LEU A N 1
ATOM 652 C CA . LEU A 1 81 ? -5.218 0.153 7.339 1.00 98.44 81 LEU A CA 1
ATOM 653 C C . LEU A 1 81 ? -5.873 -0.910 6.443 1.00 98.44 81 LEU A C 1
ATOM 655 O O . LEU A 1 81 ? -6.990 -1.335 6.726 1.00 98.44 81 LEU A O 1
ATOM 659 N N . LEU A 1 82 ? -5.171 -1.399 5.415 1.00 98.06 82 LEU A N 1
ATOM 660 C CA . LEU A 1 82 ? -5.632 -2.519 4.584 1.00 98.06 82 LEU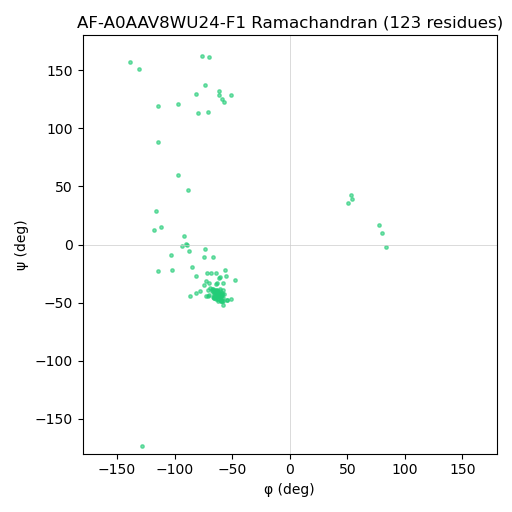 A CA 1
ATOM 661 C C . LEU A 1 82 ? -5.787 -3.806 5.405 1.00 98.06 82 LEU A C 1
ATOM 663 O O . LEU A 1 82 ? -6.769 -4.534 5.249 1.00 98.06 82 LEU A O 1
ATOM 667 N N . LEU A 1 83 ? -4.822 -4.088 6.287 1.00 98.31 83 LEU A N 1
ATOM 668 C CA . LEU A 1 83 ? -4.822 -5.288 7.121 1.00 98.31 83 LEU A CA 1
ATOM 669 C C . LEU A 1 83 ? -5.906 -5.253 8.205 1.00 98.31 83 LEU A C 1
ATOM 671 O O . LEU A 1 83 ? -6.569 -6.259 8.445 1.00 98.31 83 LEU A O 1
ATOM 675 N N . LEU A 1 84 ? -6.080 -4.120 8.886 1.00 98.19 84 LEU A N 1
ATOM 676 C CA . LEU A 1 84 ? -6.971 -3.960 10.037 1.00 98.19 84 LEU A CA 1
ATOM 677 C C . LEU A 1 84 ? -8.389 -3.570 9.612 1.00 98.19 84 LEU A C 1
ATOM 679 O O . LEU A 1 84 ? 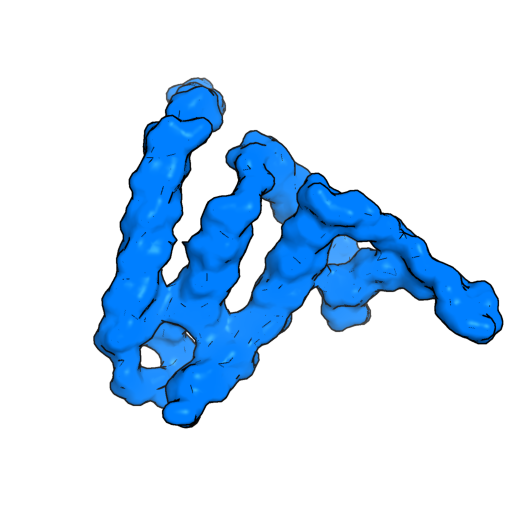-8.986 -2.672 10.188 1.00 98.19 84 LEU A O 1
ATOM 683 N N . ASN A 1 85 ? -8.954 -4.252 8.619 1.00 97.06 85 ASN A N 1
ATOM 684 C CA . ASN A 1 85 ? -10.297 -3.944 8.144 1.00 97.06 85 ASN A CA 1
ATOM 685 C C . ASN A 1 85 ? -11.387 -4.548 9.076 1.00 97.06 85 ASN A C 1
ATOM 687 O O . ASN A 1 85 ? -11.548 -5.774 9.132 1.00 97.06 85 ASN A O 1
ATOM 691 N N . PRO A 1 86 ? -12.176 -3.721 9.792 1.00 96.25 86 PRO A N 1
ATOM 692 C CA . PRO A 1 86 ? -13.207 -4.170 10.737 1.00 96.25 86 PRO A CA 1
ATOM 693 C C . PRO A 1 86 ? -14.471 -4.731 10.059 1.00 96.25 86 PRO A C 1
ATOM 695 O O . PRO A 1 86 ? -15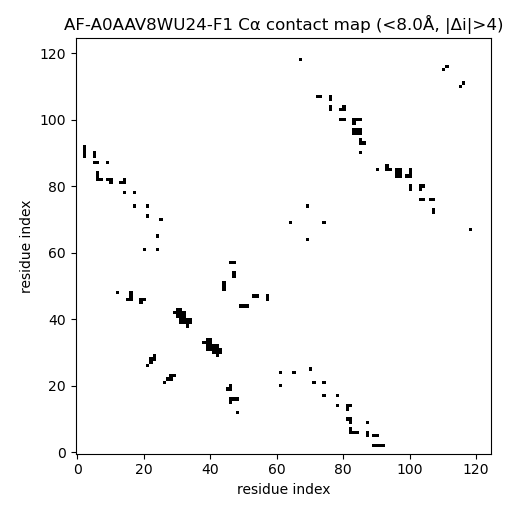.323 -5.324 10.737 1.00 96.25 86 PRO A O 1
ATOM 698 N N . ASP A 1 87 ? -14.601 -4.556 8.742 1.00 96.25 87 ASP A N 1
ATOM 699 C CA . ASP A 1 87 ? -15.738 -5.000 7.930 1.00 96.25 87 ASP A CA 1
ATOM 700 C C . ASP A 1 87 ? -15.528 -6.378 7.296 1.00 96.25 87 ASP A C 1
ATOM 702 O O . ASP A 1 87 ? -16.435 -6.926 6.661 1.00 96.25 87 ASP A O 1
ATOM 706 N N . VAL A 1 88 ? -14.365 -6.999 7.523 1.00 97.12 88 VAL A N 1
ATOM 707 C CA . VAL A 1 88 ? -14.116 -8.376 7.093 1.00 97.12 88 VAL A CA 1
ATOM 708 C C . VAL A 1 88 ? -15.143 -9.313 7.728 1.00 97.12 88 VAL A C 1
ATOM 710 O O . VAL A 1 88 ? -15.341 -9.377 8.947 1.00 97.12 88 VAL A O 1
ATOM 713 N N . ARG A 1 89 ? -15.825 -10.077 6.872 1.00 95.75 89 ARG A N 1
ATOM 714 C CA . ARG A 1 89 ? -16.904 -10.968 7.291 1.00 95.75 89 ARG A CA 1
ATOM 715 C C . ARG A 1 89 ? -16.393 -12.028 8.268 1.00 95.75 89 ARG A C 1
ATOM 717 O O . ARG A 1 89 ? -15.425 -12.734 8.004 1.00 95.75 89 ARG A O 1
ATOM 724 N N . GLY A 1 90 ? -17.118 -12.203 9.370 1.00 94.38 90 GLY A N 1
ATOM 725 C CA . GLY A 1 90 ? -16.852 -13.271 10.335 1.00 94.38 90 GLY A CA 1
ATOM 726 C C . GLY A 1 90 ? -15.717 -12.977 11.315 1.00 94.38 90 GLY A C 1
ATOM 727 O O . GLY A 1 90 ? -15.330 -13.891 12.044 1.00 94.38 90 GLY A O 1
ATOM 728 N N . ILE A 1 91 ? -15.200 -11.745 11.362 1.00 97.12 91 ILE A N 1
ATOM 729 C CA . ILE A 1 91 ? -14.340 -11.292 12.460 1.00 97.12 91 ILE A CA 1
ATOM 730 C C . ILE A 1 91 ? -15.126 -11.339 13.770 1.00 97.12 91 ILE A C 1
ATOM 732 O O . ILE A 1 91 ? -16.231 -10.803 13.868 1.00 97.12 91 ILE A O 1
ATOM 736 N N . THR A 1 92 ? -14.546 -11.990 14.776 1.00 96.69 92 THR A N 1
ATOM 737 C CA . THR A 1 92 ? -15.153 -12.128 16.103 1.00 96.69 92 THR A CA 1
ATOM 738 C C . THR A 1 92 ? -14.817 -10.940 16.997 1.00 96.69 92 THR A C 1
ATOM 740 O O . THR A 1 92 ? -15.710 -10.364 17.616 1.00 96.69 92 THR A O 1
ATOM 743 N N . ASN A 1 93 ? -13.556 -10.501 17.012 1.00 96.00 93 ASN A N 1
ATOM 744 C CA . ASN A 1 93 ? -13.107 -9.378 17.831 1.00 96.00 93 ASN A CA 1
ATOM 745 C C . ASN A 1 93 ? -13.072 -8.060 17.039 1.00 96.00 93 ASN A C 1
ATOM 747 O O . ASN A 1 93 ? -12.027 -7.426 16.897 1.00 96.00 93 ASN A O 1
ATOM 751 N N . ARG A 1 94 ? -14.230 -7.645 16.506 1.00 96.56 94 ARG A N 1
ATOM 752 C CA . ARG A 1 94 ? -14.340 -6.440 15.657 1.00 96.56 94 ARG A CA 1
ATOM 753 C C . ARG A 1 94 ? -13.867 -5.172 16.359 1.00 96.56 94 ARG A C 1
ATOM 755 O O . ARG A 1 94 ? -13.205 -4.354 15.738 1.00 96.56 94 ARG A O 1
ATOM 762 N N . LYS A 1 95 ? -14.175 -5.036 17.653 1.00 97.50 95 LYS A N 1
ATOM 763 C CA . LYS A 1 95 ? -13.789 -3.867 18.453 1.00 97.50 95 LYS A CA 1
ATOM 764 C C . LYS A 1 95 ? -12.273 -3.670 18.466 1.00 97.50 95 LYS A C 1
ATOM 766 O O . LYS A 1 95 ? -11.814 -2.565 18.230 1.00 97.50 95 LYS A O 1
ATOM 771 N N . HIS A 1 96 ? -11.506 -4.735 18.679 1.00 97.12 96 HIS A N 1
ATOM 772 C CA . HIS A 1 96 ? -10.050 -4.627 18.713 1.00 97.12 96 HIS A CA 1
ATOM 773 C C . HIS A 1 96 ? -9.451 -4.265 17.345 1.00 97.12 96 HIS A C 1
ATOM 775 O O . HIS A 1 96 ? -8.517 -3.473 17.270 1.00 97.12 96 HIS A O 1
ATOM 781 N N . VAL A 1 97 ? -10.009 -4.813 16.258 1.00 98.12 97 VAL A N 1
ATOM 782 C CA . VAL A 1 97 ? -9.591 -4.461 14.889 1.00 98.12 97 VAL A CA 1
ATOM 783 C C . VAL A 1 97 ? -9.899 -2.992 14.592 1.00 98.12 97 VAL A C 1
ATOM 785 O O . VAL A 1 97 ? -9.027 -2.281 14.104 1.00 98.12 97 VAL A O 1
ATOM 788 N N . GLN A 1 98 ? -11.099 -2.530 14.954 1.00 98.25 98 GLN A N 1
ATOM 789 C CA . GLN A 1 98 ? -11.517 -1.135 14.816 1.00 98.25 98 GLN A CA 1
ATOM 790 C C . GLN A 1 98 ? -10.588 -0.184 15.581 1.00 98.25 98 GLN A C 1
ATOM 792 O O . GLN A 1 98 ? -10.110 0.787 15.009 1.00 98.25 98 GLN A O 1
ATOM 797 N N . GLU A 1 99 ? -10.287 -0.483 16.847 1.00 98.50 99 GLU A N 1
ATOM 798 C CA . GLU A 1 99 ? -9.385 0.335 17.668 1.00 98.50 99 GLU A CA 1
ATOM 799 C C . GLU A 1 99 ? -7.991 0.450 17.036 1.00 98.50 99 GLU A C 1
ATOM 801 O O . GLU A 1 99 ? -7.404 1.529 17.023 1.00 98.50 99 GLU A O 1
ATOM 806 N N . GLY A 1 100 ? -7.461 -0.648 16.487 1.00 98.38 100 GLY A N 1
ATOM 807 C CA . GLY A 1 100 ? -6.187 -0.629 15.769 1.00 98.38 100 GLY A CA 1
ATOM 808 C C . GLY A 1 100 ? -6.248 0.196 14.481 1.00 98.38 100 GLY A C 1
ATOM 809 O O . GLY A 1 100 ? -5.342 0.985 14.218 1.00 98.38 100 GLY A O 1
ATOM 810 N N . PHE A 1 101 ? -7.321 0.052 13.699 1.00 98.50 101 PHE A N 1
ATOM 811 C CA . PHE A 1 101 ? -7.541 0.837 12.483 1.00 98.50 101 PHE A CA 1
ATOM 812 C C . PHE A 1 101 ? -7.590 2.341 12.782 1.00 98.50 101 PHE A C 1
ATOM 814 O O . PHE A 1 101 ? -6.887 3.121 12.145 1.00 98.50 101 PHE A O 1
ATOM 821 N N . GLU A 1 102 ? -8.365 2.746 13.790 1.00 98.50 102 GLU A N 1
ATOM 822 C CA . GLU A 1 102 ? -8.509 4.146 14.207 1.00 98.50 102 GLU A CA 1
ATOM 823 C C . GLU A 1 102 ? -7.188 4.739 14.709 1.00 98.50 102 GLU A C 1
ATOM 825 O O . GLU A 1 102 ? -6.856 5.872 14.366 1.00 98.50 102 GLU A O 1
ATOM 830 N N . GLN A 1 103 ? -6.394 3.974 15.466 1.00 98.56 103 GLN A N 1
ATOM 831 C CA . GLN A 1 103 ? -5.072 4.419 15.922 1.00 98.56 103 GLN A CA 1
ATOM 832 C C . GLN A 1 103 ? -4.124 4.697 14.752 1.00 98.56 103 GLN A C 1
ATOM 834 O O . GLN A 1 103 ? -3.445 5.723 14.737 1.00 98.56 103 GLN A O 1
ATOM 839 N N . VAL A 1 104 ? -4.089 3.807 13.758 1.00 98.44 104 VAL A N 1
ATOM 840 C CA . VAL A 1 104 ? -3.249 3.991 12.566 1.00 98.44 104 VAL A CA 1
ATOM 841 C C . VAL A 1 104 ? -3.755 5.158 11.723 1.00 98.44 104 VAL A C 1
ATOM 843 O O . VAL A 1 104 ? -2.956 5.956 11.239 1.00 98.44 104 VAL A O 1
ATOM 846 N N . GLN A 1 105 ? -5.074 5.300 11.580 1.00 97.88 105 GLN A N 1
ATOM 847 C CA . GLN A 1 105 ? -5.680 6.410 10.849 1.00 97.88 105 GLN A CA 1
ATOM 848 C C . GLN A 1 105 ? -5.342 7.757 11.497 1.00 97.88 105 GLN A C 1
ATOM 850 O O . GLN A 1 105 ? -4.976 8.701 10.797 1.00 97.88 105 GLN A O 1
ATOM 855 N N . GLN A 1 106 ? -5.422 7.836 12.825 1.00 97.88 106 GLN A N 1
ATOM 856 C CA . GLN A 1 106 ? -5.061 9.032 13.576 1.00 97.88 106 GLN A CA 1
ATOM 857 C C . GLN A 1 106 ? -3.569 9.360 13.421 1.00 97.88 106 GLN A C 1
ATOM 859 O O . GLN A 1 106 ? -3.226 10.505 13.134 1.00 97.88 106 GLN A O 1
ATOM 864 N N . ALA A 1 107 ? -2.687 8.360 13.524 1.00 97.56 107 ALA A N 1
ATOM 865 C CA . ALA A 1 107 ? -1.251 8.546 13.323 1.00 97.56 107 ALA A CA 1
ATOM 866 C C . ALA A 1 107 ? -0.921 9.043 11.903 1.00 97.56 107 ALA A C 1
ATOM 868 O O . ALA A 1 107 ? -0.107 9.953 11.739 1.00 97.56 107 ALA A O 1
ATOM 869 N N . LEU A 1 108 ? -1.585 8.499 10.878 1.00 96.81 108 LEU A N 1
ATOM 870 C CA . LEU A 1 108 ? -1.425 8.948 9.493 1.00 96.81 108 LEU A CA 1
ATOM 871 C C . LEU A 1 108 ? -1.914 10.392 9.302 1.00 96.81 108 LEU A C 1
ATOM 873 O O . LEU A 1 108 ? -1.267 11.190 8.623 1.00 96.81 108 LEU A O 1
ATOM 877 N N . LEU A 1 109 ? -3.035 10.765 9.920 1.00 95.62 109 LEU A N 1
ATOM 878 C CA . LEU A 1 109 ? -3.532 12.139 9.871 1.00 95.62 109 LEU A CA 1
ATOM 879 C C . LEU A 1 109 ? -2.542 13.119 10.519 1.00 95.62 109 LEU A C 1
ATOM 881 O O . LEU A 1 109 ? -2.214 14.150 9.934 1.00 95.62 109 LEU A O 1
ATOM 885 N N . GLU A 1 110 ? -2.032 12.794 11.704 1.00 95.06 110 GLU A N 1
ATOM 886 C CA . GLU A 1 110 ? -1.031 13.612 12.396 1.00 95.06 110 GLU A CA 1
ATOM 887 C C . GLU A 1 110 ? 0.257 13.748 11.579 1.00 95.06 110 GLU A C 1
ATOM 889 O O . GLU A 1 110 ? 0.798 14.854 11.451 1.00 95.06 110 GLU A O 1
ATOM 894 N N . TYR A 1 111 ? 0.711 12.645 10.978 1.00 94.31 111 TYR A N 1
ATOM 895 C CA . TYR A 1 111 ? 1.865 12.636 10.087 1.00 94.31 111 TYR A CA 1
ATOM 896 C C . TYR A 1 111 ? 1.658 13.589 8.911 1.00 94.31 111 TYR A C 1
ATOM 898 O O . TYR A 1 111 ? 2.467 14.488 8.680 1.00 94.31 111 TYR A O 1
ATOM 906 N N . THR A 1 112 ? 0.531 13.458 8.211 1.00 92.38 112 THR A N 1
ATOM 907 C CA . THR A 1 112 ? 0.270 14.242 7.001 1.00 92.38 112 THR A CA 1
ATOM 908 C C . THR A 1 112 ? 0.117 15.737 7.275 1.00 92.38 112 THR A C 1
ATOM 910 O O . THR A 1 112 ? 0.658 16.556 6.529 1.00 92.38 112 THR A O 1
ATOM 913 N N . VAL A 1 113 ? -0.539 16.118 8.375 1.00 90.50 113 VAL A N 1
ATOM 914 C CA . VAL A 1 113 ? -0.650 17.522 8.811 1.00 90.50 113 VAL A CA 1
ATOM 915 C C . VAL A 1 113 ? 0.715 18.112 9.175 1.00 90.50 113 VAL A C 1
ATOM 917 O O . VAL A 1 113 ? 0.962 19.296 8.944 1.00 90.50 113 VAL A O 1
ATOM 920 N N . THR A 1 114 ? 1.616 17.305 9.730 1.00 89.69 114 THR A N 1
ATOM 921 C CA . THR A 1 114 ? 2.942 17.770 10.153 1.00 89.69 114 THR A CA 1
ATOM 922 C C . THR A 1 114 ? 3.919 17.852 8.978 1.00 89.69 114 THR A C 1
ATOM 924 O O . THR A 1 114 ? 4.666 18.823 8.864 1.00 89.69 114 THR A O 1
ATOM 927 N N . CYS A 1 115 ? 3.901 16.864 8.082 1.00 88.19 115 CYS A N 1
ATOM 928 C CA . CYS A 1 115 ? 4.934 16.664 7.064 1.00 88.19 115 CYS A CA 1
ATOM 929 C C . CYS A 1 115 ? 4.532 17.138 5.655 1.00 88.19 115 CYS A C 1
ATOM 931 O O . CYS A 1 115 ? 5.411 17.482 4.864 1.00 88.19 115 CYS A O 1
ATOM 933 N N . TYR A 1 116 ? 3.232 17.253 5.346 1.00 84.44 116 TYR A N 1
ATOM 934 C CA . TYR A 1 116 ? 2.730 17.633 4.014 1.00 84.44 116 TYR A CA 1
ATOM 935 C C . TYR A 1 116 ? 1.954 18.956 3.979 1.00 84.44 116 TYR A C 1
ATOM 937 O O . TYR A 1 116 ? 1.133 19.171 3.084 1.00 84.44 116 TYR A O 1
ATOM 945 N N . GLN A 1 117 ? 2.258 19.895 4.881 1.00 69.44 117 GLN A N 1
ATOM 946 C CA . GLN A 1 117 ? 1.602 21.215 4.966 1.00 69.44 117 GLN A CA 1
ATOM 947 C C . GLN A 1 117 ? 1.482 21.952 3.616 1.00 69.44 117 GLN A C 1
ATOM 949 O O . GLN A 1 117 ? 0.527 22.685 3.388 1.00 69.44 117 GLN A O 1
ATOM 954 N N . GLN A 1 118 ? 2.425 21.736 2.694 1.00 59.72 118 GLN A N 1
ATOM 955 C CA . GLN A 1 118 ? 2.443 22.362 1.367 1.00 59.72 118 GLN A CA 1
ATOM 956 C C . GLN A 1 118 ? 1.530 21.680 0.330 1.00 59.72 118 GLN A C 1
ATOM 958 O O . GLN A 1 118 ? 1.076 22.342 -0.598 1.00 59.72 118 GLN A O 1
ATOM 963 N N . VAL A 1 119 ? 1.243 20.379 0.465 1.00 57.59 119 VAL A N 1
ATOM 964 C CA . VAL A 1 119 ? 0.372 19.637 -0.473 1.00 57.59 119 VAL A CA 1
ATOM 965 C C . VAL A 1 119 ? -1.099 20.005 -0.244 1.00 57.59 119 VAL A C 1
ATOM 967 O O . VAL A 1 119 ? -1.856 20.154 -1.200 1.00 57.59 119 VAL A O 1
ATOM 970 N N . GLN A 1 120 ? -1.490 20.263 1.010 1.00 52.19 120 GLN A N 1
ATOM 971 C CA . GLN A 1 120 ? -2.841 20.717 1.367 1.00 52.19 120 GLN A CA 1
ATOM 972 C C . GLN A 1 120 ? -3.206 22.096 0.788 1.00 52.19 120 GLN A C 1
ATOM 974 O O . GLN A 1 120 ? -4.386 22.380 0.590 1.00 52.19 120 GLN A O 1
ATOM 979 N N . VAL A 1 121 ? -2.226 22.955 0.489 1.00 48.22 121 VAL A N 1
ATOM 980 C CA . VAL A 1 121 ? -2.477 24.286 -0.098 1.00 48.22 121 VAL A CA 1
ATOM 981 C C . VAL A 1 121 ? -2.893 24.182 -1.571 1.00 48.22 121 VAL A C 1
ATOM 983 O O . VAL A 1 121 ? -3.715 24.973 -2.021 1.00 48.22 121 VAL A O 1
ATOM 986 N N . ASN A 1 122 ? -2.400 23.180 -2.307 1.00 43.31 122 ASN A N 1
ATOM 987 C CA . ASN A 1 122 ? -2.666 23.034 -3.743 1.00 43.31 122 ASN A CA 1
ATOM 988 C C . ASN A 1 122 ? -3.978 22.306 -4.076 1.00 43.31 122 ASN A C 1
ATOM 990 O O . ASN A 1 122 ? -4.460 22.445 -5.191 1.00 43.31 122 ASN A O 1
ATOM 994 N N . MET A 1 123 ? -4.564 21.543 -3.145 1.00 46.31 123 MET A N 1
ATOM 995 C CA . MET A 1 123 ? -5.886 20.915 -3.343 1.00 46.31 123 MET A CA 1
ATOM 996 C C . MET A 1 123 ? -7.067 21.820 -2.946 1.00 46.31 123 MET A C 1
ATOM 998 O O . MET A 1 123 ? -8.217 21.441 -3.151 1.00 46.31 123 MET A O 1
ATOM 1002 N N . ASN A 1 124 ? -6.795 22.997 -2.374 1.00 42.28 124 ASN A N 1
ATOM 1003 C CA . ASN A 1 124 ? -7.802 23.963 -1.917 1.00 42.28 124 ASN A CA 1
ATOM 1004 C C . ASN A 1 124 ? -7.830 25.262 -2.761 1.00 42.28 124 ASN A C 1
ATOM 1006 O O . ASN A 1 124 ? -8.406 26.259 -2.322 1.00 42.28 124 ASN A O 1
ATOM 1010 N N . LEU A 1 125 ? -7.206 25.254 -3.946 1.00 37.53 125 LEU A N 1
ATOM 1011 C CA . LEU A 1 125 ? -7.215 26.320 -4.963 1.00 37.53 125 LEU A CA 1
ATOM 1012 C C . LEU A 1 125 ? -7.802 25.779 -6.270 1.00 37.53 125 LEU A C 1
ATOM 1014 O O . LEU A 1 125 ? -8.443 26.583 -6.983 1.00 37.53 125 LEU A O 1
#

Organism: NCBI:txid1586634

Mean predicted aligned error: 4.82 Å

InterPro domains:
  IPR000536 Nuclear hormone receptor, ligand-binding domain [PF00104] (2-116)
  IPR000536 Nuclear hormone receptor, ligand-binding domain [PS51843] (1-125)
  IPR000536 Nuclear hormone receptor, ligand-binding domain [SM00430] (1-123)
  IPR016355 Nuclear hormone receptor family 5-like [PTHR24086] (1-120)
  IPR035500 Nuclear hormone receptor-like domain superfamily [G3DSA:1.10.565.10] (1-124)
  IPR035500 Nuclear hormone receptor-like domain superfamily [SSF48508] (2-117)

Secondary structure (DSSP, 8-state):
-HHHHHHHHHHHHHHHHHHHHHHHHHH---SEEE-TTS-EEETHHHHTTT-GGGHHHHHHHHHHHHHTT--HHHHHHHHHHHHT-TTSTT-S-HHHHHHHHHHHHHHHHHHHHHH-TTHHHHT--

Radius of gyration: 17.28 Å; Cα contacts (8 Å, |Δi|>4): 96; chains: 1; bounding box: 36×46×39 Å